Protein 6WAJ (pdb70)

Nearest PDB structures (foldseek):
  6waj-assembly1_A  TM=1.013E+00  e=1.519E-16  Homo sapiens
  8ir3-assembly1_N  TM=9.032E-01  e=1.349E-11  Homo sapiens
  4a20-assembly1_A  TM=5.806E-01  e=1.303E-02  Saccharomyces cerevisiae
  2lxa-assembly1_A  TM=5.288E-01  e=4.959E-02  Saccharomyces cerevisiae S288C
  4goc-assembly2_B  TM=5.539E-01  e=1.464E-01  Saccharomyces cerevisiae S288C

Structure (mmCIF, N/CA/C/O backbone):
data_6WAJ
#
_entry.id   6WAJ
#
_cell.length_a   35.546
_cell.length_b   35.546
_cell.length_c   205.994
_cell.angle_alpha   90.000
_cell.angle_beta   90.000
_cell.angle_gamma   120.000
#
_symmetry.space_group_name_H-M   'P 61 2 2'
#
loop_
_entity.id
_entity.type
_entity.pdbx_description
1 polymer NLE1
2 non-polymer 'UNKNOWN ATOM OR ION'
3 water water
#
loop_
_atom_site.group_PDB
_atom_site.id
_atom_site.type_symbol
_atom_site.label_atom_id
_atom_site.label_alt_id
_atom_site.label_comp_id
_atom_site.label_asym_id
_atom_site.label_entity_id
_atom_site.label_seq_id
_atom_site.pdbx_PDB_ins_code
_atom_site.Cartn_x
_atom_site.Cartn_y
_atom_site.Cartn_z
_atom_site.occupancy
_atom_site.B_iso_or_equiv
_atom_site.auth_seq_id
_atom_site.auth_comp_id
_atom_site.auth_asym_id
_atom_site.auth_atom_id
_atom_site.pdbx_PDB_model_num
ATOM 1 N N . GLN A 1 16 ? 1.984 3.138 118.949 1.00 53.31 15 GLN A N 1
ATOM 2 C CA . GLN A 1 16 ? 1.073 3.961 119.735 1.00 51.89 15 GLN A CA 1
ATOM 3 C C . GLN A 1 16 ? 1.595 5.392 119.828 1.00 50.45 15 GLN A C 1
ATOM 4 O O . GLN A 1 16 ? 0.940 6.331 119.377 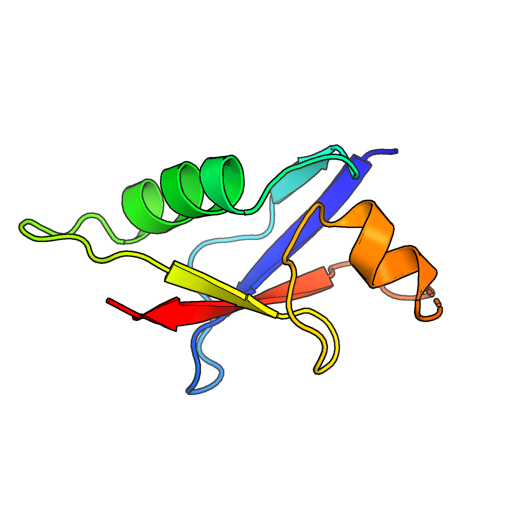1.00 53.80 15 GLN A O 1
ATOM 10 N N . ARG A 1 17 ? 2.776 5.551 120.418 1.00 48.68 16 ARG A N 1
ATOM 11 C CA . ARG A 1 17 ? 3.468 6.829 120.480 1.00 47.01 16 ARG A CA 1
ATOM 12 C C . ARG A 1 17 ? 4.720 6.764 119.620 1.00 48.71 16 ARG A C 1
ATOM 13 O O . ARG A 1 17 ? 5.443 5.763 119.639 1.00 51.00 16 ARG A O 1
ATOM 21 N N . LEU A 1 18 ? 4.981 7.832 118.871 1.00 42.78 17 LEU A N 1
ATOM 22 C CA . LEU A 1 18 ? 6.128 7.886 117.979 1.00 43.52 17 LEU A CA 1
ATOM 23 C C . LEU A 1 18 ? 6.903 9.178 118.189 1.00 39.48 17 LEU A C 1
ATOM 24 O O . LEU A 1 18 ? 6.328 10.236 118.459 1.00 39.03 17 LEU A O 1
ATOM 29 N N . LEU A 1 19 ? 8.223 9.071 118.065 1.00 36.86 18 LEU A N 1
ATOM 30 C CA . LEU A 1 19 ? 9.120 10.217 118.137 1.00 37.46 18 LEU A CA 1
ATOM 31 C C . LEU A 1 19 ? 9.182 10.866 116.759 1.00 38.06 18 LEU A C 1
ATOM 32 O O . LEU A 1 19 ? 9.583 10.220 115.785 1.00 39.94 18 LEU A O 1
ATOM 37 N N . VAL A 1 20 ? 8.771 12.133 116.670 1.00 35.68 19 VAL A N 1
ATOM 38 C CA . VAL A 1 20 ? 8.680 12.827 115.392 1.00 36.28 19 VAL A CA 1
ATOM 39 C C . VAL A 1 20 ? 9.491 14.114 115.452 1.00 37.22 19 VAL A C 1
ATOM 40 O O . VAL A 1 20 ? 9.761 14.662 116.522 1.00 37.99 19 VAL A O 1
ATOM 44 N N . GLN A 1 21 ? 9.863 14.601 114.270 1.00 36.31 20 GLN A N 1
ATOM 45 C CA . GLN A 1 21 ? 10.678 15.801 114.126 1.00 34.86 20 GLN A CA 1
ATOM 46 C C . GLN A 1 21 ? 10.194 16.596 112.923 1.00 35.42 20 GLN A C 1
ATOM 47 O O . GLN A 1 21 ? 10.093 16.052 111.819 1.00 31.68 20 GLN A O 1
ATOM 53 N N . PHE A 1 22 ? 9.902 17.877 113.134 1.00 35.25 21 PHE A N 1
ATOM 54 C CA . PHE A 1 22 ? 9.460 18.735 112.044 1.00 30.43 21 PHE A CA 1
ATOM 55 C C . PHE A 1 22 ? 10.637 19.147 111.166 1.00 33.50 21 PHE A C 1
ATOM 56 O O . PHE A 1 22 ? 11.758 19.347 111.642 1.00 32.89 21 PHE A O 1
ATOM 64 N N . GLN A 1 23 ? 10.359 19.286 109.871 1.00 29.46 22 GLN A N 1
ATOM 65 C CA . GLN A 1 23 ? 11.372 19.568 108.861 1.00 33.42 22 GLN A CA 1
ATOM 66 C C . GLN A 1 23 ? 10.729 20.402 107.764 1.00 33.09 22 GLN A C 1
ATOM 67 O O . GLN A 1 23 ? 9.639 20.063 107.298 1.00 32.26 22 GLN A O 1
ATOM 73 N N . ASP A 1 24 ? 11.381 21.488 107.356 1.00 31.50 23 ASP A N 1
ATOM 74 C CA . ASP A 1 24 ? 10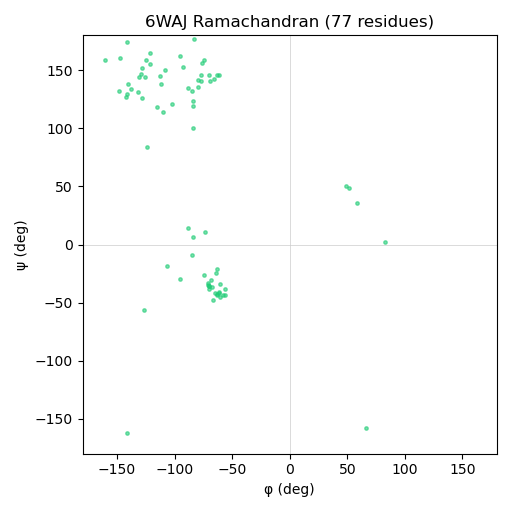.771 22.337 106.342 1.00 31.80 23 ASP A CA 1
ATOM 75 C C . ASP A 1 24 ? 11.047 21.787 104.941 1.00 35.53 23 ASP A C 1
ATOM 76 O O . ASP A 1 24 ? 11.748 20.787 104.762 1.00 32.15 23 ASP A O 1
ATOM 81 N N . GLU A 1 25 ? 10.474 22.449 103.931 1.00 33.82 24 GLU A N 1
ATOM 82 C CA . GLU A 1 25 ? 10.621 22.002 102.550 1.00 34.70 24 GLU A CA 1
ATOM 83 C C . GLU A 1 25 ? 12.060 22.072 102.067 1.00 36.72 24 GLU A C 1
ATOM 84 O O . GLU A 1 25 ? 12.419 21.360 101.123 1.00 39.43 24 GLU A O 1
ATOM 90 N N . GLY A 1 26 ? 12.878 22.926 102.669 1.00 34.65 25 GLY A N 1
ATOM 91 C CA . GLY A 1 26 ? 14.287 22.989 102.359 1.00 35.40 25 GLY A CA 1
ATOM 92 C C . GLY A 1 26 ? 15.128 21.984 103.109 1.00 37.76 25 GLY A C 1
ATOM 93 O O . GLY A 1 26 ? 16.358 22.022 103.009 1.00 35.70 25 GLY A O 1
ATOM 94 N N . GLY A 1 27 ? 14.502 21.082 103.859 1.00 35.41 26 GLY A N 1
ATOM 95 C CA . GLY A 1 27 ? 15.217 20.080 104.615 1.00 35.32 26 GLY A CA 1
ATOM 96 C C . GLY A 1 27 ? 15.742 20.535 105.957 1.00 35.24 26 GLY A C 1
ATOM 97 O O . GLY A 1 27 ? 16.401 19.742 106.642 1.00 41.71 26 GLY A O 1
ATOM 98 N N . GLN A 1 28 ? 15.477 21.775 106.359 1.00 36.52 27 GLN A N 1
ATOM 99 C CA . GLN A 1 28 ? 15.956 22.279 107.637 1.00 38.48 27 GLN A CA 1
ATOM 100 C C . GLN A 1 28 ? 15.067 21.786 108.773 1.00 39.11 27 GLN A C 1
ATOM 101 O O . GLN A 1 28 ? 13.837 21.809 108.675 1.00 34.45 27 GLN A O 1
ATOM 107 N N . LEU A 1 29 ? 15.699 21.341 109.856 1.00 39.76 28 LEU A N 1
ATOM 108 C CA . LEU A 1 29 ? 14.969 20.811 110.998 1.00 39.23 28 LEU A CA 1
ATOM 109 C C . LEU A 1 29 ? 14.415 21.943 111.853 1.00 40.64 28 LEU A C 1
ATOM 110 O O . LEU A 1 29 ? 15.066 22.975 112.045 1.00 39.70 28 LEU A O 1
ATOM 115 N N . LEU A 1 30 ? 13.203 21.743 112.370 1.00 38.29 29 LEU A N 1
ATOM 116 C CA . LEU A 1 30 ? 12.522 22.722 113.211 1.00 38.93 29 LEU A CA 1
ATOM 117 C C . LEU A 1 30 ? 12.352 22.134 114.605 1.00 38.89 29 LEU A C 1
ATOM 118 O O . LEU A 1 30 ? 11.679 21.111 114.775 1.00 36.58 29 LEU A O 1
ATOM 123 N N . GLY A 1 31 ? 12.949 22.787 115.598 1.00 37.57 30 GLY A N 1
ATOM 124 C CA . GLY A 1 31 ? 12.847 22.294 116.951 1.00 37.72 30 GLY A CA 1
ATOM 125 C C . GLY A 1 31 ? 13.568 20.964 117.109 1.00 39.31 30 GLY A C 1
ATOM 126 O O . GLY A 1 31 ? 14.460 20.604 116.337 1.00 39.35 30 GLY A O 1
ATOM 127 N N . SER A 1 32 ? 13.155 20.224 118.132 1.00 36.84 31 SER A N 1
ATOM 128 C CA . SER A 1 32 ? 13.772 18.949 118.471 1.00 37.50 31 SER A CA 1
ATOM 129 C C . SER A 1 32 ? 12.726 17.840 118.419 1.00 37.86 31 SER A C 1
ATOM 130 O O . SER A 1 32 ? 11.524 18.131 118.386 1.00 37.52 31 SER A O 1
ATOM 133 N N . PRO A 1 33 ? 13.131 16.567 118.397 1.00 35.17 32 PRO A N 1
ATOM 134 C CA . PRO A 1 33 ? 12.136 15.488 118.372 1.00 38.56 32 PRO A CA 1
ATOM 135 C C . PRO A 1 33 ? 11.249 15.500 119.606 1.00 39.75 32 PRO A C 1
ATOM 136 O O . PRO A 1 33 ? 11.676 15.854 120.708 1.00 38.64 32 PRO A O 1
ATOM 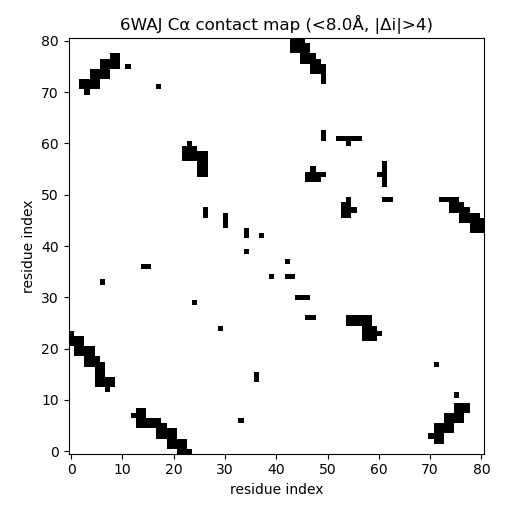140 N N . PHE A 1 34 ? 9.991 15.115 119.404 1.00 35.20 33 PHE A N 1
ATOM 141 C CA . PHE A 1 34 ? 9.026 15.036 120.490 1.00 37.95 33 PHE A CA 1
ATOM 142 C C . PHE A 1 34 ? 8.051 13.907 120.194 1.00 40.90 33 PHE A C 1
ATOM 143 O O . PHE A 1 34 ? 7.917 13.457 119.052 1.00 34.64 33 PHE A O 1
ATOM 151 N N . ASP A 1 35 ? 7.382 13.443 121.246 1.00 36.03 34 ASP A N 1
ATOM 152 C CA . ASP A 1 35 ? 6.484 12.300 121.157 1.00 36.27 34 ASP A CA 1
ATOM 153 C C . ASP A 1 35 ? 5.081 12.760 120.783 1.00 37.73 34 ASP A C 1
ATOM 154 O O . ASP A 1 35 ? 4.571 13.736 121.343 1.00 33.08 34 ASP A O 1
ATOM 157 N N . VAL A 1 36 ? 4.467 12.058 119.836 1.00 37.76 35 VAL A N 1
ATOM 158 C CA . VAL A 1 36 ? 3.065 12.280 119.493 1.00 38.25 35 VAL A CA 1
ATOM 159 C C . VAL A 1 36 ? 2.336 10.945 119.534 1.00 37.34 35 VAL A C 1
ATOM 160 O O . VAL A 1 36 ? 2.955 9.891 119.317 1.00 42.51 35 VAL A O 1
ATOM 164 N N . PRO A 1 37 ? 1.038 10.933 119.817 1.00 37.30 36 PRO A N 1
ATOM 165 C CA . PRO A 1 37 ? 0.254 9.721 119.580 1.00 41.57 36 PRO A CA 1
ATOM 166 C C . PRO A 1 37 ? 0.098 9.499 118.085 1.00 42.87 36 PRO A C 1
ATOM 167 O O . PRO A 1 37 ? 0.013 10.451 117.304 1.00 36.52 36 PRO A O 1
ATOM 171 N N . VAL A 1 38 ? 0.076 8.227 117.688 1.00 40.37 37 VAL A N 1
ATOM 172 C CA . VAL A 1 38 ? 0.032 7.897 116.270 1.00 39.66 37 VAL A CA 1
ATOM 173 C C . VAL A 1 38 ? -1.244 8.410 115.614 1.00 40.14 37 VAL A C 1
ATOM 174 O O . VAL A 1 38 ? -1.275 8.611 114.396 1.00 42.30 37 VAL A O 1
ATOM 178 N N . ASP A 1 39 ? -2.293 8.667 116.396 1.00 40.39 38 ASP A N 1
ATOM 179 C CA . ASP A 1 39 ? -3.569 9.113 115.855 1.00 40.82 38 ASP A CA 1
ATOM 180 C C . ASP A 1 39 ? -3.662 10.631 115.713 1.00 40.12 38 ASP A C 1
ATOM 181 O O . ASP A 1 39 ? -4.764 11.155 115.517 1.00 38.90 38 ASP A O 1
ATOM 186 N N . ILE A 1 40 ? -2.538 11.345 115.797 1.00 35.64 39 ILE A N 1
ATOM 187 C CA . ILE A 1 40 ? -2.576 12.802 115.742 1.00 36.80 39 ILE A CA 1
ATOM 188 C C . ILE A 1 40 ? -2.973 13.259 114.342 1.00 32.41 39 ILE A C 1
ATOM 189 O O . ILE A 1 40 ? -2.558 12.677 113.330 1.00 32.66 39 ILE A O 1
ATOM 194 N N . THR A 1 41 ? -3.802 14.303 114.283 1.00 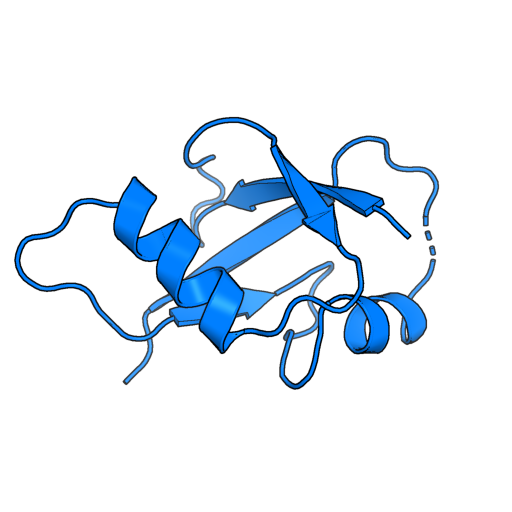32.07 40 THR A N 1
ATOM 195 C CA . THR A 1 41 ? -4.400 14.841 113.072 1.00 28.44 40 THR A CA 1
ATOM 196 C C . THR A 1 41 ? -3.579 16.003 112.527 1.00 32.61 40 THR A C 1
ATOM 197 O O . THR A 1 41 ? -2.755 16.583 113.241 1.00 31.81 40 THR A O 1
ATOM 201 N N . PRO A 1 42 ? -3.775 16.371 111.254 1.00 30.86 41 PRO A N 1
ATOM 202 C CA . PRO A 1 42 ? -3.067 17.554 110.727 1.00 35.11 41 PRO A CA 1
ATOM 203 C C . PRO A 1 42 ? -3.399 18.836 111.469 1.00 30.21 41 PRO A C 1
ATOM 204 O O . PRO A 1 42 ? -2.534 19.711 111.598 1.00 30.18 41 PRO A O 1
ATOM 208 N N . ASP A 1 43 ? -4.638 18.976 111.949 1.00 34.68 42 ASP A N 1
ATOM 209 C CA . ASP A 1 43 ? -5.006 20.168 112.706 1.00 35.96 42 ASP A CA 1
ATOM 210 C C . ASP A 1 43 ? -4.197 20.270 113.991 1.00 34.47 42 ASP A C 1
ATOM 211 O O . ASP A 1 43 ? -3.738 21.358 114.361 1.00 33.69 42 ASP A O 1
ATOM 213 N N . ARG A 1 44 ? -4.021 19.148 114.692 1.00 30.98 43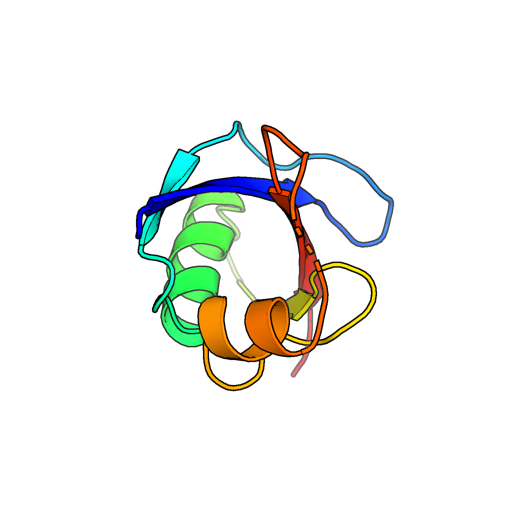 ARG A N 1
ATOM 214 C CA . ARG A 1 44 ? -3.230 19.163 115.915 1.00 34.49 43 ARG A CA 1
ATOM 215 C C . ARG A 1 44 ? -1.747 19.342 115.622 1.00 33.17 43 ARG A C 1
ATOM 216 O O . ARG A 1 44 ? -1.028 19.951 116.422 1.00 30.29 43 ARG A O 1
ATOM 224 N N . LEU A 1 45 ? -1.270 18.816 114.490 1.00 28.34 44 LEU A N 1
ATOM 225 C CA . LEU A 1 45 ? 0.114 19.061 114.096 1.00 29.43 44 LEU A CA 1
ATOM 226 C C . LEU A 1 45 ? 0.330 20.523 113.732 1.00 29.40 44 LEU A C 1
ATOM 227 O O . LEU A 1 45 ? 1.395 21.086 114.012 1.00 29.59 44 LEU A O 1
ATOM 232 N N . GLN A 1 46 ? -0.665 21.148 113.098 1.00 30.26 45 GLN A N 1
ATOM 233 C CA . GLN A 1 46 ? -0.554 22.562 112.757 1.00 30.39 45 GLN A CA 1
ATOM 234 C C . GLN A 1 46 ? -0.403 23.422 114.004 1.00 31.19 45 GLN A C 1
ATOM 235 O O . GLN A 1 46 ? 0.394 24.368 114.021 1.00 32.75 45 GLN A O 1
ATOM 241 N N . LEU A 1 47 ? -1.165 23.115 115.055 1.00 29.70 46 LEU A N 1
ATOM 242 C CA . LEU A 1 47 ? -1.080 23.894 116.286 1.00 30.27 46 LEU A CA 1
ATOM 243 C C . LEU A 1 47 ? 0.322 23.827 116.877 1.00 29.56 46 LEU A C 1
ATOM 244 O O . LEU A 1 47 ? 0.883 24.848 117.291 1.00 30.47 46 LEU A O 1
ATOM 249 N N . VAL A 1 48 ? 0.907 22.627 116.920 1.00 26.22 47 VAL A N 1
ATOM 250 C CA . VAL A 1 48 ? 2.242 22.464 117.492 1.00 29.09 47 VAL A CA 1
ATOM 251 C C . VAL A 1 48 ? 3.277 23.182 116.636 1.00 29.82 47 VAL A C 1
ATOM 252 O O . VAL A 1 48 ? 4.122 23.931 117.142 1.00 29.98 47 VAL A O 1
ATOM 256 N N . CYS A 1 49 ? 3.212 22.971 115.321 1.00 29.06 48 CYS A N 1
ATOM 257 C CA . CYS A 1 49 ? 4.214 23.530 114.422 1.00 30.55 48 CYS A CA 1
ATOM 258 C C . CYS A 1 49 ? 4.188 25.055 114.444 1.00 31.46 48 CYS A C 1
ATOM 259 O O . CYS A 1 49 ? 5.242 25.696 114.502 1.00 37.41 48 CYS A O 1
ATOM 262 N N . ASN A 1 50 ? 2.996 25.653 114.413 1.00 31.57 49 ASN A N 1
ATOM 263 C CA . ASN A 1 50 ? 2.898 27.109 114.467 1.00 34.15 49 ASN A CA 1
ATOM 264 C C . ASN A 1 50 ? 3.324 27.655 115.822 1.00 37.63 49 ASN A C 1
ATOM 265 O O . ASN A 1 50 ? 3.825 28.781 115.901 1.00 38.70 49 ASN A O 1
ATOM 270 N N . ALA A 1 51 ? 3.125 26.885 116.896 1.00 32.93 50 ALA A N 1
ATOM 271 C CA . ALA A 1 51 ? 3.683 27.276 118.186 1.00 36.49 50 ALA A CA 1
ATOM 272 C C . ALA A 1 51 ? 5.203 27.343 118.117 1.00 39.09 50 ALA A C 1
ATOM 273 O O . ALA A 1 51 ? 5.818 28.272 118.654 1.00 37.08 50 ALA A O 1
ATOM 275 N N . LEU A 1 52 ? 5.821 26.376 117.437 1.00 34.06 51 LEU A N 1
ATOM 276 C CA . LEU A 1 52 ? 7.274 26.368 117.304 1.00 36.98 51 LEU A CA 1
ATOM 277 C C . LEU A 1 52 ? 7.754 27.492 116.392 1.00 40.70 51 LEU A C 1
ATOM 278 O O . LEU A 1 52 ? 8.811 28.086 116.633 1.00 41.80 51 LEU A O 1
ATOM 283 N N . LEU A 1 53 ? 6.988 27.803 115.341 1.00 38.08 52 LEU A N 1
ATOM 284 C CA . LEU A 1 53 ? 7.410 28.817 114.379 1.00 40.79 52 LEU A CA 1
ATOM 285 C C . LEU A 1 53 ? 7.273 30.235 114.924 1.00 47.79 52 LEU A C 1
ATOM 286 O O . LEU A 1 53 ? 7.991 31.129 114.462 1.00 45.22 52 LEU A O 1
ATOM 291 N N . ALA A 1 54 ? 6.366 30.456 115.878 1.00 42.88 53 ALA A N 1
ATOM 292 C CA . ALA A 1 54 ? 6.264 31.714 116.624 1.00 49.25 53 ALA A CA 1
ATOM 293 C C . ALA A 1 54 ? 6.208 32.929 115.698 1.00 53.06 53 ALA A C 1
ATOM 294 O O . ALA A 1 54 ? 6.923 33.916 115.880 1.00 58.33 53 ALA A O 1
ATOM 296 N N . GLN A 1 55 ? 5.345 32.852 114.691 1.00 52.80 54 GLN A N 1
ATOM 297 C CA . GLN A 1 55 ? 5.181 33.945 113.746 1.00 57.28 54 GLN A CA 1
ATOM 298 C C . G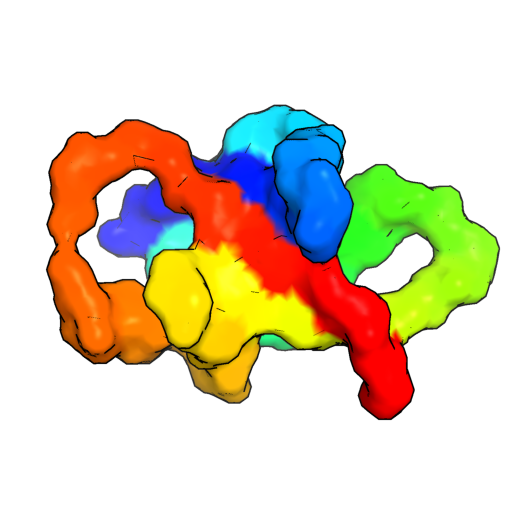LN A 1 55 ? 4.060 34.876 114.190 1.00 60.73 54 GLN A C 1
ATOM 299 O O . GLN A 1 55 ? 3.124 34.470 114.884 1.00 65.41 54 GLN A O 1
ATOM 305 N N . GLU A 1 56 ? 4.166 36.140 113.775 1.00 63.86 55 GLU A N 1
ATOM 306 C CA . GLU A 1 56 ? 3.080 37.084 114.015 1.00 61.63 55 GLU A CA 1
ATOM 307 C C . GLU A 1 56 ? 1.873 36.760 113.145 1.00 66.53 55 GLU A C 1
ATOM 308 O O . GLU A 1 56 ? 0.725 36.935 113.571 1.00 64.54 55 GLU A O 1
ATOM 310 N N . ASP A 1 57 ? 2.113 36.283 111.920 1.00 62.55 56 ASP A N 1
ATOM 311 C CA . ASP A 1 57 ? 1.063 35.903 110.978 1.00 63.92 56 ASP A CA 1
ATOM 312 C C . ASP A 1 57 ? 1.307 34.459 110.561 1.00 61.14 56 ASP A C 1
ATOM 313 O O . ASP A 1 57 ? 1.928 34.199 109.517 1.00 58.52 56 ASP A O 1
ATOM 315 N N . PRO A 1 58 ? 0.842 33.492 111.346 1.00 59.19 57 PRO A N 1
ATOM 316 C CA . PRO A 1 58 ? 1.033 32.089 110.976 1.00 54.34 57 PRO A CA 1
ATOM 317 C C . PRO A 1 58 ? 0.097 31.688 109.849 1.00 51.32 57 PRO A C 1
ATOM 318 O O . PRO A 1 58 ? -0.936 32.316 109.601 1.00 50.59 57 PRO A O 1
ATOM 322 N N . LEU A 1 59 ? 0.477 30.617 109.165 1.00 48.10 58 LEU A N 1
ATOM 323 C CA . LEU A 1 59 ? 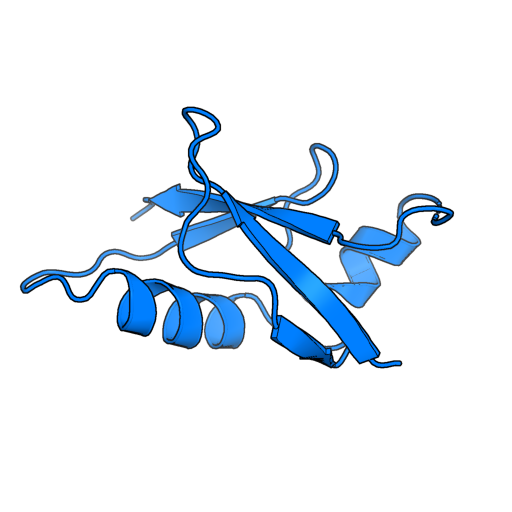-0.193 30.166 107.959 1.00 46.17 58 LEU A CA 1
ATOM 324 C C . LEU A 1 59 ? -0.709 28.743 108.119 1.00 42.54 58 LEU A C 1
ATOM 325 O O . LEU A 1 59 ? -0.197 27.977 108.943 1.00 43.43 58 LEU A O 1
ATOM 330 N N . PRO A 1 60 ? -1.732 28.361 107.354 1.00 44.68 59 PRO A N 1
ATOM 331 C CA . PRO A 1 60 ? -2.149 26.956 107.342 1.00 40.83 59 PRO A CA 1
ATOM 332 C C . PRO A 1 60 ? -1.029 26.085 106.801 1.00 42.48 59 PRO A C 1
ATOM 333 O O . PRO A 1 60 ? -0.266 26.493 105.922 1.00 40.93 59 PRO A O 1
ATOM 337 N N . LEU A 1 61 ? -0.925 24.877 107.341 1.00 37.31 60 LEU A N 1
ATOM 338 C CA . LEU A 1 61 ? 0.179 23.993 107.012 1.00 35.96 60 LEU A CA 1
ATOM 339 C C . LEU A 1 61 ? -0.328 22.645 106.521 1.00 34.25 60 LEU A C 1
ATOM 340 O O . LEU A 1 61 ? -1.349 22.133 106.991 1.00 33.75 60 LEU A O 1
ATOM 345 N N . ALA A 1 62 ? 0.398 22.087 105.558 1.00 31.29 61 ALA A N 1
ATOM 346 C CA . ALA A 1 62 ? 0.244 20.708 105.128 1.00 34.35 61 ALA A CA 1
ATOM 347 C C . ALA A 1 62 ? 1.457 19.916 105.598 1.00 32.52 61 ALA A C 1
ATOM 348 O O . ALA A 1 62 ? 2.554 20.462 105.744 1.00 33.06 61 ALA A O 1
ATOM 350 N N . PHE A 1 63 ? 1.254 18.628 105.849 1.00 27.67 62 PHE A N 1
ATOM 351 C CA . PHE A 1 63 ? 2.293 17.792 106.428 1.00 29.93 62 PHE A CA 1
ATOM 352 C C . PHE A 1 63 ? 2.463 16.528 105.601 1.00 31.46 62 PHE A C 1
ATOM 353 O O . PHE A 1 63 ? 1.501 16.012 105.026 1.00 28.99 62 PHE A O 1
ATOM 361 N N . PHE A 1 64 ? 3.702 16.038 105.543 1.00 27.99 63 PHE A N 1
ATOM 362 C CA . PHE A 1 64 ? 4.053 14.897 104.712 1.00 30.93 63 PHE A CA 1
ATOM 363 C C . PHE A 1 64 ? 5.027 13.997 105.457 1.00 32.75 63 PHE A C 1
ATOM 364 O O . PHE A 1 64 ? 5.949 14.481 106.121 1.00 29.63 63 PHE A O 1
ATOM 372 N N . VAL A 1 65 ? 4.811 12.687 105.348 1.00 32.12 64 VAL A N 1
ATOM 373 C CA . VAL A 1 65 ? 5.741 11.682 105.850 1.00 37.06 64 VAL A CA 1
ATOM 374 C C . VAL A 1 65 ? 6.030 10.713 104.712 1.00 44.73 64 VAL A C 1
ATOM 375 O O . VAL A 1 65 ? 5.097 10.175 104.098 1.00 43.46 64 VAL A O 1
ATOM 379 N N . HIS A 1 66 ? 7.313 10.518 104.409 1.00 46.90 65 HIS A N 1
ATOM 380 C CA . HIS A 1 66 ? 7.759 9.617 103.345 1.00 51.50 65 HIS A CA 1
ATOM 381 C C . HIS A 1 66 ? 6.993 9.857 102.042 1.00 51.55 65 HIS A C 1
ATOM 382 O O . HIS A 1 66 ? 6.447 8.934 101.434 1.00 53.95 65 HIS A O 1
ATOM 389 N N . ASP A 1 67 ? 6.943 11.125 101.627 1.00 50.57 66 ASP A N 1
ATOM 390 C CA . ASP A 1 67 ? 6.318 11.531 100.364 1.00 52.55 66 ASP A CA 1
ATOM 391 C C . ASP A 1 67 ? 4.847 11.129 100.286 1.00 50.90 66 ASP A C 1
ATOM 392 O O . ASP A 1 67 ? 4.344 10.777 99.217 1.00 53.36 66 ASP A O 1
ATOM 397 N N . ALA A 1 68 ? 4.148 11.177 101.415 1.00 40.85 67 ALA A N 1
ATOM 398 C CA . ALA A 1 68 ? 2.706 10.996 101.455 1.00 40.33 67 ALA A CA 1
ATOM 399 C C . ALA A 1 68 ? 2.133 12.017 102.422 1.00 37.10 67 ALA A C 1
ATOM 400 O O . ALA A 1 68 ? 2.669 12.208 103.517 1.00 33.52 67 ALA A O 1
ATOM 402 N N . GLU A 1 69 ? 1.060 12.684 102.012 1.00 30.82 68 GLU A N 1
ATOM 403 C CA . GLU A 1 69 ? 0.487 13.738 102.835 1.00 34.44 68 GLU A CA 1
ATOM 404 C C . GLU A 1 69 ? -0.322 13.150 103.982 1.00 34.75 68 GLU A C 1
ATOM 405 O O . GLU A 1 69 ? -1.019 12.143 103.824 1.00 32.46 68 GLU A O 1
ATOM 411 N N . ILE A 1 70 ? -0.206 13.776 105.151 1.00 28.77 69 ILE A N 1
ATOM 412 C CA . ILE A 1 70 ? -1.050 13.456 106.294 1.00 32.42 69 ILE A CA 1
ATOM 413 C C . ILE A 1 70 ? -2.339 14.248 106.107 1.00 34.72 69 ILE A C 1
ATOM 414 O O . ILE A 1 70 ? -2.386 15.451 106.358 1.00 34.53 69 ILE A O 1
ATOM 419 N N . VAL A 1 71 ? -3.383 13.577 105.628 1.00 34.35 70 VAL A N 1
ATOM 420 C CA . VAL A 1 71 ? -4.662 14.228 105.381 1.00 35.39 70 VAL A CA 1
ATOM 421 C C . VAL A 1 71 ? -5.712 13.856 106.415 1.00 36.02 70 VAL A C 1
ATOM 422 O O . VAL A 1 71 ? -6.714 14.578 106.540 1.00 37.67 70 VAL A O 1
ATOM 426 N N . SER A 1 72 ? -5.521 12.769 107.161 1.00 33.03 71 SER A N 1
ATOM 427 C CA . SER A 1 72 ? -6.501 12.325 108.143 1.00 33.91 71 SER A CA 1
ATOM 428 C C . SER A 1 72 ? -5.841 12.151 109.506 1.00 35.02 71 SER A C 1
ATOM 429 O O . SER A 1 72 ? -6.279 12.750 110.495 1.00 32.51 71 SER A O 1
ATOM 432 N N . SER A 1 73 ? -4.792 11.334 109.566 1.00 34.08 72 SER A N 1
ATOM 433 C CA . SER A 1 73 ? -4.011 11.168 110.784 1.00 33.66 72 SER A CA 1
ATOM 434 C C . SER A 1 73 ? -2.658 10.583 110.418 1.00 31.27 72 SER A C 1
ATOM 435 O O . SER A 1 73 ? -2.488 9.975 109.358 1.00 31.32 72 SER A O 1
ATOM 438 N N . LEU A 1 74 ? -1.694 10.778 111.320 1.00 35.54 73 LEU A N 1
ATOM 439 C CA . LEU A 1 74 ? -0.359 10.228 111.112 1.00 33.97 73 LEU A CA 1
ATOM 440 C C . LEU A 1 74 ? -0.415 8.720 110.901 1.00 34.98 73 LEU A C 1
ATOM 441 O O . LEU A 1 74 ? 0.237 8.186 109.996 1.00 38.06 73 LEU A O 1
ATOM 446 N N . GLY A 1 75 ? -1.219 8.023 111.706 1.00 35.18 74 GLY A N 1
ATOM 447 C CA . GLY A 1 75 ? -1.282 6.574 111.605 1.00 36.80 74 GLY A CA 1
ATOM 448 C C . GLY A 1 75 ? -1.851 6.092 110.285 1.00 38.15 74 GLY A C 1
ATOM 449 O O . GLY A 1 75 ? -1.355 5.122 109.704 1.00 39.49 74 GLY A O 1
ATOM 450 N N . LYS A 1 76 ? -2.903 6.754 109.796 1.00 37.72 75 LYS A N 1
ATOM 451 C CA . LYS A 1 76 ? -3.470 6.389 108.500 1.00 36.38 75 LYS A CA 1
ATOM 452 C C . LYS A 1 76 ? -2.421 6.477 107.399 1.00 40.15 75 LYS A C 1
ATOM 453 O O . LYS A 1 76 ? -2.322 5.586 106.546 1.00 40.75 75 LYS A O 1
ATOM 456 N N . THR A 1 77 ? -1.621 7.545 107.403 1.00 34.52 76 THR A N 1
ATOM 457 C CA . THR A 1 77 ? -0.610 7.706 106.365 1.00 36.53 76 THR A CA 1
ATOM 458 C C . THR A 1 77 ? 0.514 6.691 106.535 1.00 42.48 76 THR A C 1
ATOM 459 O O . THR A 1 77 ? 1.027 6.148 105.549 1.00 41.09 76 THR A O 1
ATOM 463 N N . LEU A 1 78 ? 0.897 6.404 107.782 1.00 41.08 77 LEU A N 1
ATOM 464 C CA . LEU A 1 78 ? 1.972 5.446 108.019 1.00 43.22 77 LEU A CA 1
ATOM 465 C C . LEU A 1 78 ? 1.548 4.025 107.678 1.00 46.12 77 LEU A C 1
ATOM 466 O O . LEU A 1 78 ? 2.371 3.235 107.205 1.00 49.37 77 LEU A O 1
ATOM 471 N N . GLU A 1 79 ? 0.283 3.679 107.927 1.00 47.61 78 GLU A N 1
ATOM 472 C CA . GLU A 1 79 ? -0.224 2.372 107.521 1.00 51.90 78 GLU A CA 1
ATOM 473 C C . GLU A 1 79 ? -0.034 2.160 106.025 1.00 53.28 78 GLU A C 1
ATOM 474 O O . GLU A 1 79 ? 0.326 1.066 105.577 1.00 60.59 78 GLU A O 1
ATOM 476 N N . SER A 1 80 ? -0.238 3.216 105.237 1.00 53.21 79 SER A N 1
ATOM 477 C CA . SER A 1 80 ? -0.082 3.145 103.789 1.00 55.23 79 SER A CA 1
ATOM 478 C C . SER A 1 80 ? 1.388 3.068 103.393 1.00 58.75 79 SER A C 1
ATOM 479 O O . SER A 1 80 ? 1.730 3.213 102.214 1.00 57.28 79 SER A O 1
ATOM 481 N N . GLN A 1 81 ? 2.264 2.846 104.367 1.00 58.27 80 GLN A N 1
ATOM 482 C CA . GLN A 1 81 ? 3.681 2.645 104.099 1.00 57.64 80 GLN A CA 1
ATOM 483 C C . GLN A 1 81 ? 4.231 1.565 105.022 1.00 62.52 80 GLN A C 1
ATOM 484 O O . GLN A 1 81 ? 3.470 0.779 105.592 1.00 70.79 80 GLN A O 1
ATOM 486 N N . ALA A 1 82 ? 5.551 1.530 105.165 1.00 65.40 81 ALA A N 1
ATOM 487 C CA . ALA A 1 82 ? 6.206 0.544 106.018 1.00 58.78 81 ALA A CA 1
ATOM 488 N N . GLU A 1 84 ? 8.654 0.194 109.538 0.50 57.68 83 GLU A N 1
ATOM 489 C CA . GLU A 1 84 ? 9.203 1.350 110.238 0.50 57.33 83 GLU A CA 1
ATOM 490 C C . GLU A 1 84 ? 10.360 0.959 111.149 0.50 58.35 83 GLU A C 1
ATOM 491 O O . GLU A 1 84 ? 10.168 0.717 112.340 0.50 60.48 83 GLU A O 1
ATOM 493 N N . THR A 1 85 ? 11.563 0.896 110.579 1.00 60.25 84 THR A N 1
ATOM 494 C CA . THR A 1 85 ? 12.762 0.634 111.363 1.00 58.50 84 THR A CA 1
ATOM 495 C C . THR A 1 85 ? 13.340 1.892 111.994 1.00 57.14 84 THR A C 1
ATOM 496 O O . THR A 1 85 ? 14.253 1.785 112.818 1.00 54.95 84 THR A O 1
ATOM 500 N N . GLU A 1 86 ? 12.841 3.071 111.631 1.00 59.92 85 GLU A N 1
ATOM 501 C CA . GLU A 1 86 ? 13.481 4.304 112.060 1.00 57.06 85 GLU A CA 1
ATOM 502 C C . GLU A 1 86 ? 13.170 4.610 113.522 1.00 52.64 85 GLU A C 1
ATOM 503 O O . GLU A 1 86 ? 12.170 4.158 114.088 1.00 57.16 85 GLU A O 1
ATOM 509 N N . LYS A 1 87 ? 14.059 5.391 114.133 1.00 50.27 86 LYS A N 1
ATOM 510 C CA . LYS A 1 87 ? 13.907 5.831 115.513 1.00 51.57 86 LYS A CA 1
ATOM 511 C C . LYS A 1 87 ? 13.260 7.203 115.635 1.00 49.87 86 LYS A C 1
ATOM 512 O O . LYS A 1 87 ? 12.598 7.474 116.641 1.00 47.71 86 LYS A O 1
ATOM 514 N N . VAL A 1 88 ? 13.443 8.076 114.646 1.00 48.04 87 VAL A N 1
ATOM 515 C CA . VAL A 1 88 ? 12.814 9.391 114.619 1.00 44.88 87 VAL A CA 1
ATOM 516 C C . VAL A 1 88 ? 12.189 9.588 113.244 1.00 43.24 87 VAL A C 1
ATOM 517 O O . VAL A 1 88 ? 12.842 9.352 112.221 1.00 41.02 87 VAL A O 1
ATOM 521 N N . LEU A 1 89 ? 10.933 10.022 113.221 1.00 40.57 88 LEU A N 1
ATOM 522 C CA . LEU A 1 89 ? 10.172 10.167 111.986 1.00 36.14 88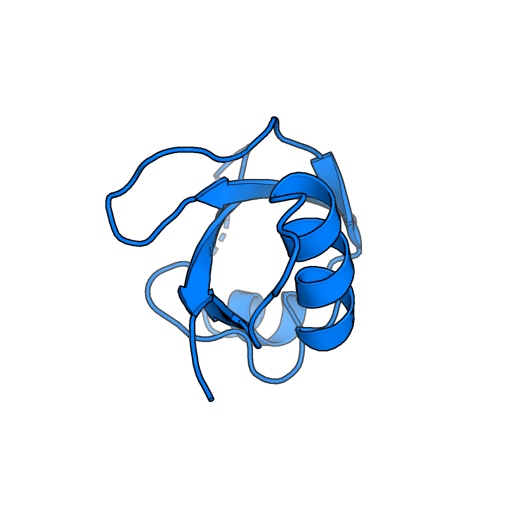 LEU A CA 1
ATOM 523 C C . LEU A 1 89 ? 10.127 11.639 111.590 1.00 34.82 88 LEU A C 1
ATOM 524 O O . LEU A 1 89 ? 9.636 12.477 112.354 1.00 33.77 88 LEU A O 1
ATOM 529 N N . ASP A 1 90 ? 10.632 11.951 110.400 1.00 35.44 89 ASP A N 1
ATOM 530 C CA . ASP A 1 90 ? 10.649 13.328 109.919 1.00 32.28 89 ASP A CA 1
ATOM 531 C C . ASP A 1 90 ? 9.304 13.668 109.288 1.00 31.23 89 ASP A C 1
ATOM 532 O O . ASP A 1 90 ? 8.854 12.980 108.366 1.00 30.26 89 ASP A O 1
ATOM 537 N N . ILE A 1 91 ? 8.658 14.720 109.787 1.00 29.07 90 ILE A N 1
ATOM 538 C CA . ILE A 1 91 ? 7.403 15.212 109.228 1.00 27.27 90 ILE A CA 1
ATOM 539 C C . ILE A 1 91 ? 7.689 16.549 108.559 1.00 32.91 90 ILE A C 1
ATOM 540 O O . ILE A 1 91 ? 8.028 17.532 109.230 1.00 28.53 90 ILE A O 1
ATOM 545 N N . ILE A 1 92 ? 7.546 16.589 107.239 1.00 26.22 91 ILE A N 1
ATOM 546 C CA . ILE A 1 92 ? 7.809 17.800 106.470 1.00 28.11 91 ILE A CA 1
ATOM 547 C C . ILE A 1 92 ? 6.563 18.677 106.481 1.00 30.89 91 ILE A C 1
ATOM 548 O O . ILE A 1 92 ? 5.450 18.194 106.245 1.00 31.97 91 ILE A O 1
ATOM 553 N N . TYR A 1 93 ? 6.741 19.966 106.772 1.00 29.11 92 TYR A N 1
ATOM 554 C CA . TYR A 1 93 ? 5.638 20.916 106.773 1.00 30.71 92 TYR A CA 1
ATOM 555 C C . TYR A 1 93 ? 5.797 21.926 105.643 1.00 33.08 92 TYR A C 1
ATOM 556 O O . TYR A 1 93 ? 6.909 22.333 105.298 1.00 31.56 92 TYR A O 1
ATOM 565 N N . GLN A 1 94 ? 4.659 22.332 105.073 1.00 34.54 93 GLN A N 1
ATOM 566 C CA . GLN A 1 94 ? 4.624 23.224 103.924 1.00 39.18 93 GLN A CA 1
ATOM 567 C C . GLN A 1 94 ? 3.467 24.205 104.085 1.00 39.58 93 GLN A C 1
ATOM 568 O O . GLN A 1 94 ? 2.333 23.779 104.375 1.00 35.13 93 GLN A O 1
ATOM 574 N N . PRO A 1 95 ? 3.709 25.506 103.927 1.00 42.58 94 PRO A N 1
ATOM 575 C CA . PRO A 1 95 ? 2.605 26.470 103.997 1.00 40.86 94 PRO A CA 1
ATOM 576 C C . PRO A 1 95 ? 1.619 26.282 102.853 1.00 40.96 94 PRO A C 1
ATOM 577 O O . PRO A 1 95 ? 1.995 25.965 101.723 1.00 42.93 94 PRO A O 1
ATOM 581 N N . GLN A 1 96 ? 0.339 26.471 103.169 1.00 42.80 95 GLN A N 1
ATOM 582 C CA . GLN A 1 96 ? -0.742 26.417 102.196 1.00 44.39 95 GLN A CA 1
ATOM 583 C C . GLN A 1 96 ? -1.759 27.496 102.543 1.00 48.32 95 GLN A C 1
ATOM 584 O O . GLN A 1 96 ? -1.649 28.180 103.564 1.00 45.45 95 GLN A O 1
ATOM 590 N N . ALA A 1 97 ? -2.752 27.654 101.674 0.50 43.03 96 ALA A N 1
ATOM 591 C CA . ALA A 1 97 ? -3.864 28.557 101.950 0.50 42.89 96 ALA A CA 1
ATOM 592 C C . ALA A 1 97 ? -5.153 27.772 102.165 0.50 42.41 96 ALA A C 1
ATOM 593 O O . ALA A 1 97 ? -5.300 27.062 103.157 0.50 42.66 96 ALA A O 1
#

B-factor: mean 41.0, std 9.19, range [26.22, 70.79]

GO terms:
  GO:0005515 protein binding (F, IPI)
  GO:0005730 nucleolus (C, IDA)

Foldseek 3Di:
DKAWEWEAEPVRHTFDHTDIDPQFAALVNVQVVRCVSVVDPDDARKWKDFPRHTRHGTNNVRDVVDDDDDRYTYIYIDGDD

InterPro domains:
  IPR001632 G-protein beta subunit-like, WD40 repeats [PR00319] (410-426)
  IPR001632 G-protein beta subunit-like, WD40 repeats [PR00319] (429-443)
  IPR001632 G-protein beta subunit-like, WD40 repeats [PR00319] (466-483)
  IPR001680 WD40 repeat [PF00400] (105-142)
  IPR001680 WD40 repeat [PF00400] (148-184)
  IPR001680 WD40 repeat [PF00400] (192-232)
  IPR001680 WD40 repeat [PF00400] (236-272)
  IPR001680 WD40 repeat [PF00400] (363-400)
  IPR001680 WD40 repeat [PF00400] (404-442)
  IPR001680 WD40 repeat [PF00400] (450-483)
  IPR001680 WD40 repeat [PS50082] (110-151)
  IPR001680 WD40 repeat [PS50082] (152-193)
  IPR001680 WD40 repeat [PS50082] (195-241)
  IPR001680 WD40 repeat [PS50082] (242-272)
  IPR001680 WD40 repeat [PS50082] (368-409)
  IPR001680 WD40 repeat [PS50082] (410-451)
  IPR001680 WD40 repeat [PS50082] (452-485)
  IPR001680 WD40 repeat [SM00320] (103-142)
  IPR001680 WD40 repeat [SM00320] (145-184)
  IPR001680 WD40 repeat [SM00320] (188-232)

Solvent-accessible surface area: 4889 Å² total; per-residue (Å²): 164,144,59,76,0,7,1,32,40,107,66,41,129,108,30,44,79,63,52,67,4,21,41,89,6,50,31,78,124,0,56,132,46,0,28,73,77,42,86,89,117,77,72,95,57,18,8,0,46,3,106,151,38,77,2,115,66,16,0,18,78,12,38,88,91,56,70,122,151,81,90,55,11,58,0,53,22,54,70,90,133

Sequence (81 aa):
QRLLVQFQDEGGQLLGSPFDVPVDITPDRLQLVCNALLAQEDPLPLAFFVHDAEIVSSLGKTLESQAETEKVLDIIYQPQA

Radius of gyration: 11.86 Å; Cα contacts (8 Å, |Δi|>4): 139; chains: 1; bounding box: 22×36×21 Å

Secondary structure (P-SEA, 3-state):
cbbbbbbbcccccccccbbbbcccccaaaaaaaaaaaacccbbbbbbbbcccccccccaaaaaaaccccccbbbbbbbbcc

Organism: Homo sapiens (NCBI:txid9606)